Protein AF-A0A1G1HBM0-F1 (afdb_monomer_lite)

Radius of gyration: 20.3 Å; chains: 1; bounding box: 56×39×65 Å

Structure (mmCIF, N/CA/C/O backbone):
data_AF-A0A1G1HBM0-F1
#
_entry.id   AF-A0A1G1HBM0-F1
#
loop_
_atom_site.group_PDB
_atom_site.id
_atom_site.type_symbol
_atom_site.label_atom_id
_atom_site.label_alt_id
_atom_site.label_comp_id
_atom_site.label_asym_id
_atom_site.label_entity_id
_atom_site.label_seq_id
_atom_site.pdbx_PDB_ins_code
_atom_site.Cartn_x
_atom_site.Cartn_y
_atom_site.Cartn_z
_atom_site.occupancy
_atom_site.B_iso_or_equiv
_atom_site.auth_seq_id
_atom_site.auth_comp_id
_atom_site.auth_asym_id
_atom_site.auth_atom_id
_atom_site.pdbx_PDB_model_num
ATOM 1 N N . MET A 1 1 ? -10.884 -6.328 -32.262 1.00 69.81 1 MET A N 1
ATOM 2 C CA . MET A 1 1 ? -9.677 -6.069 -33.072 1.00 69.81 1 MET A CA 1
ATOM 3 C C . MET A 1 1 ? -9.036 -4.737 -32.692 1.00 69.81 1 MET A C 1
ATOM 5 O O . MET A 1 1 ? -8.038 -4.791 -32.001 1.00 69.81 1 MET A O 1
ATOM 9 N N . VAL A 1 2 ? -9.630 -3.563 -32.960 1.00 85.44 2 VAL A N 1
ATOM 10 C CA . VAL A 1 2 ? -8.986 -2.256 -32.641 1.00 85.44 2 VAL A CA 1
ATOM 11 C C . VAL A 1 2 ? -8.607 -2.073 -31.156 1.00 85.44 2 VAL A C 1
ATOM 13 O O . VAL A 1 2 ? -7.522 -1.593 -30.848 1.00 85.44 2 VAL A O 1
ATOM 16 N N . PHE A 1 3 ? -9.466 -2.490 -30.220 1.00 87.81 3 PHE A N 1
ATOM 17 C CA . PHE A 1 3 ? -9.171 -2.387 -28.780 1.00 87.81 3 PHE A CA 1
ATOM 18 C C . PHE A 1 3 ? -8.060 -3.327 -28.306 1.00 87.81 3 PHE A C 1
ATOM 20 O O . PHE A 1 3 ? -7.309 -2.981 -27.403 1.00 87.81 3 PHE A O 1
ATOM 27 N N . GLU A 1 4 ? -7.958 -4.508 -28.903 1.00 91.44 4 GLU A N 1
ATOM 28 C CA . GLU A 1 4 ? -6.949 -5.503 -28.539 1.00 91.44 4 GLU A CA 1
ATOM 29 C C . GLU A 1 4 ? -5.557 -5.033 -28.959 1.00 91.44 4 GLU A C 1
ATOM 31 O O . GLU A 1 4 ? -4.608 -5.132 -28.192 1.00 91.44 4 GLU A O 1
ATOM 36 N N . GLU A 1 5 ? -5.463 -4.414 -30.133 1.00 92.81 5 GLU A N 1
ATOM 37 C CA . GLU A 1 5 ? -4.224 -3.836 -30.644 1.00 92.81 5 GLU A CA 1
ATOM 38 C C . GLU A 1 5 ? -3.773 -2.621 -29.823 1.00 92.81 5 GLU A C 1
ATOM 40 O O . GLU A 1 5 ? -2.600 -2.507 -29.472 1.00 92.81 5 GLU A O 1
ATOM 45 N N . ALA A 1 6 ? -4.714 -1.770 -29.400 1.00 89.81 6 ALA A N 1
ATOM 46 C CA . ALA A 1 6 ? -4.425 -0.670 -28.482 1.00 89.81 6 ALA A CA 1
ATOM 47 C C . ALA A 1 6 ? -3.933 -1.161 -27.106 1.00 89.81 6 ALA A C 1
ATOM 49 O O . ALA A 1 6 ? -2.986 -0.603 -26.551 1.00 89.81 6 ALA A O 1
ATOM 50 N N . ILE A 1 7 ? -4.549 -2.212 -26.554 1.00 88.31 7 ILE A N 1
ATOM 51 C CA . ILE A 1 7 ? -4.121 -2.804 -25.279 1.00 88.31 7 ILE A CA 1
ATOM 52 C C . ILE A 1 7 ? -2.733 -3.430 -25.424 1.00 88.31 7 ILE A C 1
ATOM 54 O O . ILE A 1 7 ? -1.880 -3.193 -24.572 1.00 88.31 7 ILE A O 1
ATOM 58 N N . SER A 1 8 ? -2.482 -4.171 -26.503 1.00 90.12 8 SER A N 1
ATOM 59 C CA . SER A 1 8 ? -1.174 -4.773 -26.773 1.00 90.12 8 SER A CA 1
ATOM 60 C C . SER A 1 8 ? -0.078 -3.714 -26.878 1.00 90.12 8 SER A C 1
ATOM 62 O O . SER A 1 8 ? 0.938 -3.838 -26.199 1.00 90.12 8 SER A O 1
ATOM 64 N N . ALA A 1 9 ? -0.321 -2.611 -27.593 1.00 92.06 9 ALA A N 1
ATOM 65 C CA . ALA A 1 9 ? 0.620 -1.493 -27.658 1.00 92.06 9 ALA A CA 1
ATOM 66 C C . ALA A 1 9 ? 0.908 -0.884 -26.270 1.00 92.06 9 ALA A C 1
ATOM 68 O O . ALA A 1 9 ? 2.055 -0.588 -25.938 1.00 92.06 9 ALA A O 1
ATOM 69 N N . LEU A 1 10 ? -0.108 -0.733 -25.411 1.00 89.06 10 LEU A N 1
ATOM 70 C CA . LEU A 1 10 ? 0.076 -0.245 -24.036 1.00 89.06 10 LEU A CA 1
ATOM 71 C C . LEU A 1 10 ? 0.849 -1.236 -23.153 1.00 89.06 10 LEU A C 1
ATOM 73 O O . LEU A 1 10 ? 1.639 -0.823 -22.299 1.00 89.06 10 LEU A O 1
ATOM 77 N N . VAL A 1 11 ? 0.633 -2.539 -23.338 1.00 87.44 11 VAL A N 1
ATOM 78 C CA . VAL A 1 11 ? 1.385 -3.594 -22.645 1.00 87.44 11 VAL A CA 1
ATOM 79 C C . VAL A 1 11 ? 2.853 -3.573 -23.069 1.00 87.44 11 VAL A C 1
ATOM 81 O O . VAL A 1 11 ? 3.722 -3.601 -22.196 1.00 87.44 11 VAL A O 1
ATOM 84 N N . GLU A 1 12 ? 3.131 -3.462 -24.369 1.00 87.31 12 GLU A N 1
ATOM 85 C CA . GLU A 1 12 ? 4.487 -3.380 -24.928 1.00 87.31 12 GLU A CA 1
ATOM 86 C C . GLU A 1 12 ? 5.238 -2.130 -24.460 1.00 87.31 12 GLU A C 1
ATOM 88 O O . GLU A 1 12 ? 6.408 -2.211 -24.093 1.00 87.31 12 GLU A O 1
ATOM 93 N N . LEU A 1 13 ? 4.548 -0.990 -24.363 1.00 88.56 13 LEU A N 1
ATOM 94 C CA . LEU A 1 13 ? 5.098 0.248 -23.801 1.00 88.56 13 LEU A CA 1
ATOM 95 C C . LEU A 1 13 ? 5.317 0.188 -22.278 1.00 88.56 13 LEU A C 1
ATOM 97 O O . LEU A 1 13 ? 5.798 1.150 -21.681 1.00 88.56 13 LEU A O 1
ATOM 101 N N . GLY A 1 14 ? 4.950 -0.915 -21.618 1.00 83.25 14 GLY A N 1
ATOM 102 C CA . GLY A 1 14 ? 5.117 -1.081 -20.178 1.00 83.25 14 GLY A CA 1
ATOM 103 C C . GLY A 1 14 ? 4.146 -0.241 -19.345 1.00 83.25 14 GLY A C 1
ATOM 104 O O . GLY A 1 14 ? 4.385 -0.039 -18.154 1.00 83.25 14 GLY A O 1
ATOM 105 N N . PHE A 1 15 ? 3.028 0.219 -19.917 1.00 86.94 15 PHE A N 1
ATOM 106 C CA . PHE A 1 15 ? 2.041 1.057 -19.225 1.00 86.94 15 PHE A CA 1
ATOM 107 C C . PHE A 1 15 ? 1.504 0.380 -17.953 1.00 86.94 15 PHE A C 1
ATOM 109 O O . PHE A 1 15 ? 1.469 0.972 -16.874 1.00 86.94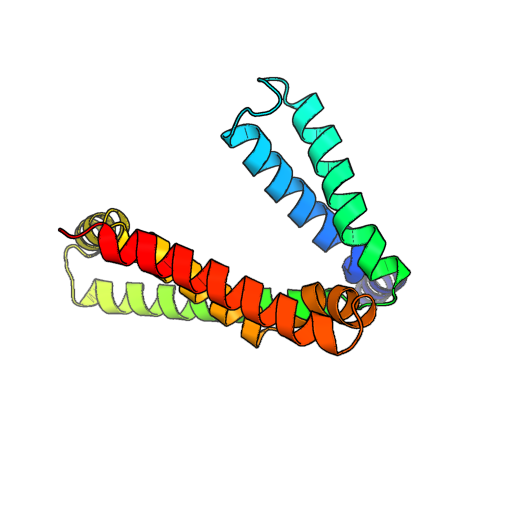 15 PHE A O 1
ATOM 116 N N . TYR A 1 16 ? 1.157 -0.904 -18.054 1.00 83.12 16 TYR A N 1
ATOM 117 C CA . TYR A 1 16 ? 0.686 -1.701 -16.917 1.00 83.12 16 TYR A CA 1
ATOM 118 C C . TYR A 1 16 ? 1.820 -2.148 -15.987 1.00 83.12 16 TYR A C 1
ATOM 120 O O . TYR A 1 16 ? 1.580 -2.385 -14.805 1.00 83.12 16 TYR A O 1
ATOM 128 N N . LYS A 1 17 ? 3.052 -2.246 -16.510 1.00 80.62 17 LYS A N 1
ATOM 129 C CA . LYS A 1 17 ? 4.227 -2.700 -15.751 1.00 80.62 17 LYS A CA 1
ATOM 130 C C . LYS A 1 17 ? 4.848 -1.622 -14.883 1.00 80.62 17 LYS A C 1
ATOM 132 O O . LYS A 1 17 ? 5.294 -1.906 -13.776 1.00 80.62 17 LYS A O 1
ATOM 137 N N . PHE A 1 18 ? 4.869 -0.398 -15.388 1.00 83.50 18 PHE A N 1
ATOM 138 C CA . PHE A 1 18 ? 5.591 0.709 -14.788 1.00 83.50 18 PHE A CA 1
ATOM 139 C C . PHE A 1 18 ? 4.662 1.874 -14.472 1.00 83.50 18 PHE A C 1
ATOM 141 O O . PHE A 1 18 ? 4.545 2.263 -13.316 1.00 83.50 18 PHE A O 1
ATOM 148 N N . PHE A 1 19 ? 3.959 2.398 -15.478 1.00 86.81 19 PHE A N 1
ATOM 149 C CA . PHE A 1 19 ? 3.255 3.676 -15.366 1.00 86.81 19 PHE A CA 1
ATOM 150 C C . PHE A 1 19 ? 2.093 3.650 -14.365 1.00 86.81 19 PHE A C 1
ATOM 152 O O . PHE A 1 19 ? 1.998 4.530 -13.509 1.00 86.81 19 PHE A O 1
ATOM 159 N N . LEU A 1 20 ? 1.231 2.630 -14.424 1.00 87.81 20 LEU A N 1
ATOM 160 C CA . LEU A 1 20 ? 0.109 2.505 -13.488 1.00 87.81 20 LEU A CA 1
ATOM 161 C C . LEU A 1 20 ? 0.570 2.318 -12.032 1.00 87.81 20 LEU A C 1
ATOM 163 O O . LEU A 1 20 ? 0.151 3.109 -11.181 1.00 87.81 20 LEU A O 1
ATOM 167 N N . PRO A 1 21 ? 1.444 1.341 -11.717 1.00 81.81 21 PRO A N 1
ATOM 168 C CA . PRO A 1 21 ? 2.000 1.212 -10.373 1.00 81.81 21 PRO A CA 1
ATOM 169 C C . PRO A 1 21 ? 2.687 2.497 -9.884 1.00 81.81 21 PRO A C 1
ATOM 171 O O . PRO A 1 21 ? 2.478 2.914 -8.745 1.00 81.81 21 PRO A O 1
ATOM 174 N N . PHE A 1 22 ? 3.449 3.159 -10.757 1.00 89.31 22 PHE A N 1
ATOM 175 C CA . PHE A 1 22 ? 4.141 4.410 -10.460 1.00 89.31 22 PHE A CA 1
ATOM 176 C C . PHE A 1 22 ? 3.182 5.528 -10.033 1.00 89.31 22 PHE A C 1
ATOM 178 O O . PHE A 1 22 ? 3.398 6.150 -8.991 1.00 89.31 22 PHE A O 1
ATOM 185 N N . ILE A 1 23 ? 2.096 5.749 -10.783 1.00 91.50 23 ILE A N 1
ATOM 186 C CA . ILE A 1 23 ? 1.094 6.771 -10.446 1.00 91.50 23 ILE A CA 1
ATOM 187 C C . ILE A 1 23 ? 0.438 6.472 -9.101 1.00 91.50 23 ILE A C 1
ATOM 189 O O . ILE A 1 23 ? 0.272 7.380 -8.287 1.00 91.50 23 ILE A O 1
ATOM 193 N N . ILE A 1 24 ? 0.083 5.210 -8.846 1.00 88.81 24 ILE A N 1
ATOM 194 C CA . ILE A 1 24 ? -0.569 4.812 -7.593 1.00 88.81 24 ILE A CA 1
ATOM 195 C C . ILE A 1 24 ? 0.353 5.092 -6.402 1.00 88.81 24 ILE A C 1
ATOM 197 O O . ILE A 1 24 ? -0.072 5.719 -5.433 1.00 88.81 24 ILE A O 1
ATOM 201 N N . ILE A 1 25 ? 1.622 4.682 -6.474 1.00 88.12 25 ILE A N 1
ATOM 202 C CA . ILE A 1 25 ? 2.580 4.927 -5.389 1.00 88.12 25 ILE A CA 1
ATOM 203 C C . ILE A 1 25 ? 2.844 6.424 -5.216 1.00 88.12 25 ILE A C 1
ATOM 205 O O . ILE A 1 25 ? 2.831 6.907 -4.086 1.00 88.12 25 ILE A O 1
ATOM 209 N N . SER A 1 26 ? 3.025 7.174 -6.307 1.00 93.06 26 SER A N 1
ATOM 210 C CA . SER A 1 26 ? 3.189 8.629 -6.240 1.00 93.06 26 SER A CA 1
ATOM 211 C C . SER A 1 26 ? 1.993 9.292 -5.552 1.00 93.06 26 SER A C 1
ATOM 213 O O . SER A 1 26 ? 2.191 10.103 -4.649 1.00 93.06 26 SER A O 1
ATOM 215 N N . ALA A 1 27 ? 0.763 8.895 -5.886 1.00 93.38 27 ALA A N 1
ATOM 216 C CA . ALA A 1 27 ? -0.449 9.421 -5.264 1.00 93.38 27 ALA A CA 1
ATOM 217 C C . ALA A 1 27 ? -0.548 9.073 -3.768 1.00 93.38 27 ALA A C 1
ATOM 219 O O . ALA A 1 27 ? -0.908 9.932 -2.961 1.00 93.38 27 ALA A O 1
ATOM 220 N N . ILE A 1 28 ? -0.194 7.842 -3.380 1.00 89.94 28 ILE A N 1
ATOM 221 C CA . ILE A 1 28 ? -0.166 7.424 -1.970 1.00 89.94 28 ILE A CA 1
ATOM 222 C C . ILE A 1 28 ? 0.863 8.249 -1.194 1.00 89.94 28 ILE A C 1
ATOM 224 O O . ILE A 1 28 ? 0.536 8.808 -0.149 1.00 89.94 28 ILE A O 1
ATOM 228 N N . ILE A 1 29 ? 2.088 8.375 -1.708 1.00 91.00 29 ILE A N 1
ATOM 229 C CA . ILE A 1 29 ? 3.151 9.157 -1.064 1.00 91.00 29 ILE A CA 1
ATOM 230 C C . ILE A 1 29 ? 2.744 10.627 -0.967 1.00 91.00 29 ILE A C 1
ATOM 232 O O . ILE A 1 29 ? 2.911 11.237 0.085 1.00 91.00 29 ILE A O 1
ATOM 236 N N . PHE A 1 30 ? 2.162 11.190 -2.026 1.00 92.94 30 PHE A N 1
ATOM 237 C CA . PHE A 1 30 ? 1.640 12.552 -2.021 1.00 92.94 30 PHE A CA 1
ATOM 238 C C . PHE A 1 30 ? 0.594 12.755 -0.920 1.00 92.94 30 PHE A C 1
ATOM 240 O O . PHE A 1 30 ? 0.683 13.708 -0.144 1.00 92.94 30 PHE A O 1
ATOM 247 N N . ALA A 1 31 ? -0.376 11.843 -0.818 1.00 91.44 31 ALA A N 1
ATOM 248 C CA . ALA A 1 31 ? -1.418 11.895 0.200 1.00 91.44 31 ALA A CA 1
ATOM 249 C C . ALA A 1 31 ? -0.838 11.786 1.619 1.00 91.44 31 ALA A C 1
ATOM 251 O O . ALA A 1 31 ? -1.257 12.526 2.512 1.00 91.44 31 ALA A O 1
ATOM 252 N N . LEU A 1 32 ? 0.151 10.909 1.819 1.00 89.75 32 LEU A N 1
ATOM 253 C CA . LEU A 1 32 ? 0.855 10.764 3.092 1.00 89.75 32 LEU A CA 1
ATOM 254 C C . LEU A 1 32 ? 1.611 12.042 3.460 1.00 89.75 32 LEU A C 1
ATOM 256 O O . LEU A 1 32 ? 1.380 12.583 4.540 1.00 89.75 32 LEU A O 1
ATOM 260 N N . LEU A 1 33 ? 2.437 12.573 2.552 1.00 90.88 33 LEU A N 1
ATOM 261 C CA . LEU A 1 33 ? 3.194 13.806 2.775 1.00 90.88 33 LEU A CA 1
ATOM 262 C C . LEU A 1 33 ? 2.268 14.972 3.125 1.00 90.88 33 LEU A C 1
ATOM 264 O O . LEU A 1 33 ? 2.517 15.673 4.106 1.00 90.88 33 LEU A O 1
ATOM 268 N N . ARG A 1 34 ? 1.156 15.117 2.395 1.00 91.06 34 ARG A N 1
ATOM 269 C CA . ARG A 1 34 ? 0.156 16.161 2.643 1.00 91.06 34 ARG A CA 1
ATOM 270 C C . ARG A 1 34 ? -0.510 16.017 4.009 1.00 91.06 34 ARG A C 1
ATOM 272 O O . ARG A 1 34 ? -0.734 17.020 4.677 1.00 91.06 34 ARG A O 1
ATOM 279 N N . ARG A 1 35 ? -0.816 14.788 4.435 1.00 88.88 35 ARG A N 1
ATOM 280 C CA . ARG A 1 35 ? -1.416 14.520 5.750 1.00 88.88 35 ARG A CA 1
ATOM 281 C C . ARG A 1 35 ? -0.446 14.812 6.892 1.00 88.88 35 ARG A C 1
ATOM 283 O O . ARG A 1 35 ? -0.868 15.304 7.929 1.00 88.88 35 ARG A O 1
ATOM 290 N N . THR A 1 36 ? 0.831 14.488 6.710 1.00 90.94 36 THR A N 1
ATOM 291 C CA . THR A 1 36 ? 1.857 14.661 7.749 1.00 90.94 36 THR A CA 1
ATOM 292 C C . THR A 1 36 ? 2.469 16.060 7.790 1.00 90.94 36 THR A C 1
ATOM 294 O O . THR A 1 36 ? 3.152 16.380 8.754 1.00 90.94 36 THR A O 1
ATOM 297 N N . GLN A 1 37 ? 2.261 16.875 6.748 1.00 89.31 37 GLN A N 1
ATOM 298 C CA . GLN A 1 37 ? 2.798 18.237 6.607 1.00 89.31 37 GLN A CA 1
ATOM 299 C C . GLN A 1 37 ? 4.323 18.356 6.829 1.00 89.31 37 GLN A C 1
ATOM 301 O O . GLN A 1 37 ? 4.829 19.435 7.121 1.00 89.31 37 GLN A O 1
ATOM 306 N N . ILE A 1 38 ? 5.081 17.266 6.635 1.00 88.56 38 ILE A N 1
ATOM 307 C CA . ILE A 1 38 ? 6.534 17.202 6.906 1.00 88.56 38 ILE A CA 1
ATOM 308 C C . ILE A 1 38 ? 7.320 18.209 6.051 1.00 88.56 38 ILE A C 1
ATOM 310 O O . ILE A 1 38 ? 8.366 18.698 6.461 1.00 88.56 38 ILE A O 1
ATOM 314 N N . LEU A 1 39 ? 6.811 18.526 4.859 1.00 87.50 39 LEU A N 1
ATOM 315 C CA . LEU A 1 39 ? 7.447 19.418 3.884 1.00 87.50 39 LEU A CA 1
ATOM 316 C C . LEU A 1 39 ? 6.801 20.816 3.848 1.00 87.50 39 LEU A C 1
ATOM 318 O O . LEU A 1 39 ? 7.025 21.578 2.907 1.00 87.50 39 LEU A O 1
ATOM 322 N N . GLY A 1 40 ? 5.983 21.144 4.852 1.00 87.50 40 GLY A N 1
ATOM 323 C CA . GLY A 1 40 ? 5.178 22.363 4.900 1.00 87.50 40 GLY A CA 1
ATOM 324 C C . GLY A 1 40 ? 3.853 22.252 4.138 1.00 87.50 40 GLY A C 1
ATOM 325 O O . GLY A 1 40 ? 3.421 21.172 3.736 1.00 87.50 40 GLY A O 1
ATOM 326 N N . GLU A 1 41 ? 3.186 23.392 3.947 1.00 87.56 41 GLU A N 1
ATOM 327 C CA . GLU A 1 41 ? 1.818 23.448 3.403 1.00 87.56 41 GLU A CA 1
ATOM 328 C C . GLU A 1 41 ? 1.749 23.453 1.869 1.00 87.56 41 GLU A C 1
ATOM 330 O O . GLU A 1 41 ? 0.671 23.278 1.302 1.00 87.56 41 GLU A O 1
ATOM 335 N N . SER A 1 42 ? 2.880 23.639 1.177 1.00 91.38 42 SER A N 1
ATOM 336 C CA . SER A 1 42 ? 2.901 23.773 -0.283 1.00 91.38 42 SER A CA 1
ATOM 337 C C . SER A 1 42 ? 2.557 22.449 -0.985 1.00 91.38 42 SER A C 1
ATOM 339 O O . SER A 1 42 ? 3.343 21.491 -0.926 1.00 91.38 42 SER A O 1
ATOM 341 N N . PRO A 1 43 ? 1.434 22.379 -1.733 1.00 90.50 43 PRO A N 1
ATOM 342 C CA . PRO A 1 43 ? 1.059 21.169 -2.461 1.00 90.50 43 PRO A CA 1
ATOM 343 C C . PRO A 1 43 ? 2.046 20.835 -3.586 1.00 90.50 43 PRO A C 1
ATOM 345 O O . PRO A 1 43 ? 2.276 19.666 -3.879 1.00 90.50 43 PRO A O 1
ATOM 348 N N . LEU A 1 44 ? 2.665 21.853 -4.192 1.00 93.62 44 LEU A N 1
ATOM 349 C CA . LEU A 1 44 ? 3.629 21.681 -5.282 1.00 93.62 44 LEU A CA 1
ATOM 350 C C . LEU A 1 44 ? 4.876 20.916 -4.826 1.00 93.62 44 LEU A C 1
ATOM 352 O O . LEU A 1 44 ? 5.308 19.989 -5.508 1.00 93.62 44 LEU A O 1
ATOM 356 N N . ILE A 1 45 ? 5.417 21.259 -3.653 1.00 91.62 45 ILE A N 1
ATOM 357 C CA . ILE A 1 45 ? 6.614 20.606 -3.103 1.00 91.62 45 ILE A CA 1
ATOM 358 C C . ILE A 1 45 ? 6.313 19.136 -2.804 1.00 91.62 45 ILE A C 1
ATOM 360 O O . ILE A 1 45 ? 7.053 18.253 -3.234 1.00 91.62 45 ILE A O 1
ATOM 364 N N . SER A 1 46 ? 5.183 18.859 -2.146 1.00 93.12 46 SER A N 1
ATOM 365 C CA . SER A 1 46 ? 4.757 17.483 -1.858 1.00 93.12 46 SER A CA 1
ATOM 366 C C . SER A 1 46 ? 4.560 16.664 -3.137 1.00 93.12 46 SER A C 1
ATOM 368 O O . SER A 1 46 ? 4.930 15.492 -3.180 1.00 93.12 46 SER A O 1
ATOM 370 N N . GLY A 1 47 ?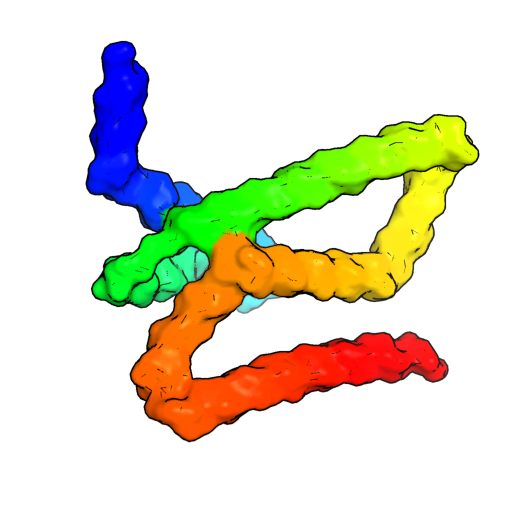 4.024 17.279 -4.198 1.00 92.81 47 GLY A N 1
ATOM 371 C CA . GLY A 1 47 ? 3.851 16.648 -5.507 1.00 92.81 47 GLY A CA 1
ATOM 372 C C . GLY A 1 47 ? 5.182 16.237 -6.131 1.00 92.81 47 GLY A C 1
ATOM 373 O O . GLY A 1 47 ? 5.396 15.056 -6.399 1.00 92.81 47 GLY A O 1
ATOM 374 N N . ILE A 1 48 ? 6.109 17.186 -6.285 1.00 94.69 48 ILE A N 1
ATOM 375 C CA . ILE A 1 48 ? 7.427 16.941 -6.894 1.00 94.69 48 ILE A CA 1
ATOM 376 C C . ILE A 1 48 ? 8.216 15.888 -6.104 1.00 94.69 48 ILE A C 1
ATOM 378 O O . ILE A 1 48 ? 8.816 14.983 -6.693 1.00 94.69 48 ILE A O 1
ATOM 382 N N . VAL A 1 49 ? 8.182 15.963 -4.770 1.00 92.44 49 VAL A N 1
ATOM 383 C CA . VAL A 1 49 ? 8.880 15.002 -3.909 1.00 92.44 49 VAL A CA 1
ATOM 384 C C . VAL A 1 49 ? 8.247 13.615 -4.015 1.00 92.44 49 VAL A C 1
ATOM 386 O O . VAL A 1 49 ? 8.969 12.636 -4.175 1.00 92.44 49 VAL A O 1
ATOM 389 N N . SER A 1 50 ? 6.915 13.509 -4.013 1.00 93.94 50 SER A N 1
ATOM 390 C CA . SER A 1 50 ? 6.234 12.215 -4.154 1.00 93.94 50 SER A CA 1
ATOM 391 C C . SER A 1 50 ? 6.543 11.512 -5.479 1.00 93.94 50 SER A C 1
ATOM 393 O O . SER A 1 50 ? 6.775 10.304 -5.492 1.00 93.94 50 SER A O 1
ATOM 395 N N . ILE A 1 51 ? 6.604 12.273 -6.576 1.00 93.62 51 ILE A N 1
ATOM 396 C CA . ILE A 1 51 ? 6.971 11.788 -7.909 1.00 93.62 51 ILE A CA 1
ATOM 397 C C . ILE A 1 51 ? 8.417 11.294 -7.896 1.00 93.62 51 ILE A C 1
ATOM 399 O O . ILE A 1 51 ? 8.690 10.183 -8.345 1.00 93.62 51 ILE A O 1
ATOM 403 N N . SER A 1 52 ? 9.333 12.083 -7.329 1.00 93.25 52 SER A N 1
ATOM 404 C CA . SER A 1 52 ? 10.749 11.716 -7.212 1.00 93.25 52 SER A CA 1
ATOM 405 C C . SER A 1 52 ? 10.935 10.419 -6.419 1.00 93.25 52 SER A C 1
ATOM 407 O O . SER A 1 52 ? 11.631 9.514 -6.873 1.00 93.25 52 SER A O 1
ATOM 409 N N . ILE A 1 53 ? 10.270 10.286 -5.266 1.00 89.56 53 ILE A N 1
ATOM 410 C CA . ILE A 1 53 ? 10.347 9.074 -4.438 1.00 89.56 53 ILE A CA 1
ATOM 411 C C . ILE A 1 53 ? 9.770 7.870 -5.190 1.00 89.56 53 ILE A C 1
ATOM 413 O O . ILE A 1 53 ? 10.395 6.811 -5.209 1.00 89.56 53 ILE A O 1
ATOM 417 N N . ALA A 1 54 ? 8.613 8.021 -5.841 1.00 89.31 54 ALA A N 1
ATOM 418 C CA . ALA A 1 54 ? 8.029 6.947 -6.639 1.00 89.31 54 ALA A CA 1
ATOM 419 C C . ALA A 1 54 ? 8.976 6.505 -7.768 1.00 89.31 54 ALA A C 1
ATOM 421 O O . ALA A 1 54 ? 9.152 5.307 -7.980 1.00 89.31 54 ALA A O 1
ATOM 422 N N . PHE A 1 55 ? 9.655 7.446 -8.433 1.00 88.75 55 PHE A N 1
ATOM 423 C CA . PHE A 1 55 ? 10.670 7.126 -9.437 1.00 88.75 55 PHE A CA 1
ATOM 424 C C . PHE A 1 55 ? 11.812 6.300 -8.846 1.00 88.75 55 PHE A C 1
ATOM 426 O O . PHE A 1 55 ? 12.175 5.289 -9.436 1.00 88.75 55 PHE A O 1
ATOM 433 N N . PHE A 1 56 ? 12.341 6.662 -7.675 1.00 85.19 56 PHE A N 1
ATOM 434 C CA . PHE A 1 56 ? 13.394 5.878 -7.019 1.00 85.19 56 PHE A CA 1
ATOM 435 C C . PHE A 1 56 ? 12.937 4.468 -6.632 1.00 85.19 56 PHE A C 1
ATOM 437 O O . PHE A 1 56 ? 13.682 3.509 -6.831 1.00 85.19 56 PHE A O 1
ATOM 444 N N . ILE A 1 57 ? 11.709 4.329 -6.126 1.00 83.12 57 ILE A N 1
ATOM 445 C CA . ILE A 1 57 ? 11.145 3.031 -5.735 1.00 83.12 57 ILE A CA 1
ATOM 446 C C . ILE A 1 57 ? 11.016 2.101 -6.948 1.00 83.12 57 ILE A C 1
ATOM 448 O O . ILE A 1 57 ? 11.333 0.919 -6.840 1.00 83.12 57 ILE A O 1
ATOM 452 N N . PHE A 1 58 ? 10.579 2.618 -8.100 1.00 80.56 58 PHE A N 1
ATOM 453 C CA . PHE A 1 58 ? 10.379 1.804 -9.304 1.00 80.56 58 PHE A CA 1
ATOM 454 C C . PHE A 1 58 ? 11.617 1.663 -10.187 1.00 80.56 58 PHE A C 1
ATOM 456 O O . PHE A 1 58 ? 11.737 0.658 -10.885 1.00 80.56 58 PHE A O 1
ATOM 463 N N . ALA A 1 59 ? 12.549 2.616 -10.163 1.00 78.38 59 ALA A N 1
ATOM 464 C CA . ALA A 1 59 ? 13.759 2.547 -10.977 1.00 78.38 59 ALA A CA 1
ATOM 465 C C . ALA A 1 59 ? 14.574 1.286 -10.661 1.00 78.38 59 ALA A C 1
ATOM 467 O O . ALA A 1 59 ? 15.043 0.617 -11.576 1.00 78.38 59 ALA A O 1
ATOM 468 N N . LEU A 1 60 ? 14.695 0.921 -9.380 1.00 71.56 60 LEU A N 1
ATOM 469 C CA . LEU A 1 60 ? 15.505 -0.225 -8.962 1.00 71.56 60 LEU A CA 1
ATOM 470 C C . LEU A 1 60 ? 14.955 -1.577 -9.466 1.00 71.56 60 LEU A C 1
ATOM 472 O O . LEU A 1 60 ? 15.709 -2.295 -10.123 1.00 71.56 60 LEU A O 1
ATOM 476 N N . PRO A 1 61 ? 13.674 -1.945 -9.250 1.00 71.12 61 PRO A N 1
ATOM 477 C CA . PRO A 1 61 ? 13.141 -3.201 -9.778 1.00 71.12 61 PRO A CA 1
ATOM 478 C C . PRO A 1 61 ? 13.114 -3.256 -11.307 1.00 71.12 61 PRO A C 1
ATOM 480 O O . PRO A 1 61 ? 13.394 -4.307 -11.875 1.00 71.12 61 PRO A O 1
ATOM 483 N N . VAL A 1 62 ? 12.814 -2.134 -11.974 1.00 74.88 62 VAL A N 1
ATOM 484 C CA . VAL A 1 62 ? 12.748 -2.078 -13.443 1.00 74.88 62 VAL A CA 1
ATOM 485 C C . VAL A 1 62 ? 14.125 -2.308 -14.060 1.00 74.88 62 VAL A C 1
ATOM 487 O O . VAL A 1 62 ? 14.251 -3.123 -14.971 1.00 74.88 62 VAL A O 1
ATOM 490 N N . LEU A 1 63 ? 15.166 -1.653 -13.536 1.00 75.31 63 LEU A N 1
ATOM 491 C CA . LEU A 1 63 ? 16.546 -1.874 -13.982 1.00 75.31 63 LEU A CA 1
ATOM 492 C C . LEU A 1 63 ? 17.047 -3.284 -13.637 1.00 75.31 63 LEU A C 1
ATOM 494 O O . LEU A 1 63 ? 17.842 -3.849 -14.382 1.00 75.31 63 LEU A O 1
ATOM 498 N N . GLY A 1 64 ? 16.558 -3.866 -12.539 1.00 73.31 64 GLY A N 1
ATOM 499 C CA . GLY A 1 64 ? 16.849 -5.242 -12.131 1.00 73.31 64 GLY A CA 1
ATOM 500 C C . GLY A 1 64 ? 16.068 -6.324 -12.888 1.00 73.31 64 GLY A C 1
ATOM 501 O O . GLY A 1 64 ? 16.229 -7.500 -12.575 1.00 73.31 64 GLY A O 1
ATOM 502 N N . GLY A 1 65 ? 15.207 -5.962 -13.848 1.00 73.19 65 GLY A N 1
ATOM 503 C CA . GLY A 1 65 ? 14.394 -6.917 -14.612 1.00 73.19 65 GLY A CA 1
ATOM 504 C C . GLY A 1 65 ? 13.296 -7.614 -13.797 1.00 73.19 65 GLY A C 1
ATOM 505 O O . GLY A 1 65 ? 12.768 -8.641 -14.221 1.00 73.19 65 GLY A O 1
ATOM 506 N N . LEU A 1 66 ? 12.946 -7.079 -12.626 1.00 76.06 66 LEU A N 1
ATOM 507 C CA . LEU A 1 66 ? 11.927 -7.647 -11.751 1.00 76.06 66 LEU A CA 1
ATOM 508 C C . LEU A 1 66 ? 10.521 -7.228 -12.211 1.00 76.06 66 LEU A C 1
ATOM 510 O O . LEU A 1 66 ? 10.218 -6.042 -12.345 1.00 76.06 66 LEU A O 1
ATOM 514 N N . ASP A 1 67 ? 9.630 -8.204 -12.410 1.00 76.00 67 ASP A N 1
ATOM 515 C CA . ASP A 1 67 ? 8.254 -7.941 -12.846 1.00 76.00 67 ASP A CA 1
ATOM 516 C C . ASP A 1 67 ? 7.336 -7.616 -11.654 1.00 76.00 67 ASP A C 1
ATOM 518 O O . ASP A 1 67 ? 6.892 -8.507 -10.925 1.00 76.00 67 ASP A O 1
ATOM 522 N N . LEU A 1 68 ? 7.057 -6.321 -11.451 1.00 73.62 68 LEU A N 1
ATOM 523 C CA . LEU A 1 68 ? 6.203 -5.820 -10.362 1.00 73.62 68 LEU A CA 1
ATOM 524 C C . LEU A 1 68 ? 4.721 -6.092 -10.608 1.00 73.62 68 LEU A C 1
ATOM 526 O O . LEU A 1 68 ? 3.936 -6.066 -9.660 1.00 73.62 68 LEU A O 1
ATOM 530 N N . VAL A 1 69 ? 4.327 -6.388 -11.850 1.00 76.75 69 VAL A N 1
ATOM 531 C CA . VAL A 1 69 ? 2.919 -6.603 -12.192 1.00 76.75 69 VAL A CA 1
ATOM 532 C C . VAL A 1 69 ? 2.387 -7.806 -11.463 1.00 76.75 69 VAL A C 1
ATOM 534 O O . VAL A 1 69 ? 1.344 -7.728 -10.829 1.00 76.75 69 VAL A O 1
ATOM 537 N N . LYS A 1 70 ? 3.100 -8.929 -11.526 1.00 80.94 70 LYS A N 1
ATOM 538 C CA . LYS A 1 70 ? 2.563 -10.196 -11.039 1.00 80.94 70 LYS A CA 1
ATOM 539 C C . LYS A 1 70 ? 2.280 -10.165 -9.526 1.00 80.94 70 LYS A C 1
ATOM 541 O O . LYS A 1 70 ? 1.159 -10.517 -9.149 1.00 80.94 70 LYS A O 1
ATOM 546 N N . PRO A 1 71 ? 3.200 -9.704 -8.654 1.00 79.75 71 PRO A N 1
ATOM 547 C CA . PRO A 1 71 ? 2.917 -9.603 -7.222 1.00 79.75 71 PRO A CA 1
ATOM 548 C C . PRO A 1 71 ? 1.871 -8.534 -6.903 1.00 79.75 71 PRO A C 1
ATOM 550 O O . PRO A 1 71 ? 1.018 -8.7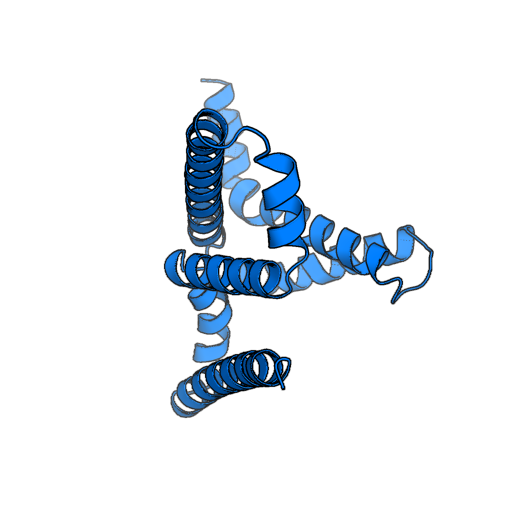56 -6.048 1.00 79.75 71 PRO A O 1
ATOM 553 N N . LEU A 1 72 ? 1.881 -7.404 -7.617 1.00 79.06 72 LEU A N 1
ATOM 554 C CA . LEU A 1 72 ? 0.929 -6.319 -7.391 1.00 79.06 72 LEU A CA 1
ATOM 555 C C . LEU A 1 72 ? -0.498 -6.706 -7.810 1.00 79.06 72 LEU A C 1
ATOM 557 O O . LEU A 1 72 ? -1.446 -6.468 -7.066 1.00 79.06 72 LEU A O 1
ATOM 561 N N . SER A 1 73 ? -0.661 -7.369 -8.956 1.00 79.69 73 SER A N 1
ATOM 562 C CA . SER A 1 73 ? -1.937 -7.935 -9.401 1.00 79.69 73 SER A CA 1
ATOM 563 C C . SER A 1 73 ? -2.445 -9.004 -8.437 1.00 79.69 73 SER A C 1
ATOM 565 O O . SER A 1 73 ? -3.634 -9.024 -8.134 1.00 79.69 73 SER A O 1
ATOM 567 N N . SER A 1 74 ? -1.558 -9.857 -7.912 1.00 81.81 74 SER A N 1
ATOM 568 C CA . SER A 1 74 ? -1.916 -10.843 -6.885 1.00 81.81 74 SER A CA 1
ATOM 569 C C . SER A 1 74 ? -2.386 -10.164 -5.595 1.00 81.81 74 SER A C 1
ATOM 571 O O . SER A 1 74 ? -3.441 -10.506 -5.068 1.00 81.81 74 SER A O 1
ATOM 573 N N . PHE A 1 75 ? -1.663 -9.142 -5.129 1.00 80.62 75 PHE A N 1
ATOM 574 C CA . PHE A 1 75 ? -2.007 -8.357 -3.943 1.00 80.62 75 PHE A CA 1
ATOM 575 C C . PHE A 1 75 ? -3.368 -7.666 -4.078 1.00 80.62 75 PHE A C 1
ATOM 577 O O . PHE A 1 75 ? -4.237 -7.845 -3.225 1.00 80.62 75 PHE A O 1
ATOM 584 N N . PHE A 1 76 ? -3.598 -6.929 -5.169 1.00 82.12 76 PHE A N 1
ATOM 585 C CA . PHE A 1 76 ? -4.890 -6.282 -5.410 1.00 82.12 76 PHE A CA 1
ATOM 586 C C . PHE A 1 76 ? -6.015 -7.296 -5.616 1.00 82.12 76 PHE A C 1
ATOM 588 O O . PHE A 1 76 ? -7.117 -7.086 -5.111 1.00 82.12 76 PHE A O 1
ATOM 595 N N . GLY A 1 77 ? -5.739 -8.415 -6.289 1.00 84.31 77 GLY A N 1
ATOM 596 C CA . GLY A 1 77 ? -6.674 -9.530 -6.414 1.00 84.31 77 GLY A CA 1
ATOM 597 C C . GLY A 1 77 ? -7.104 -10.059 -5.046 1.00 84.31 77 GLY A C 1
ATOM 598 O O . GLY A 1 77 ? -8.295 -10.098 -4.746 1.00 84.31 77 GLY A O 1
ATOM 599 N N . GLN A 1 78 ? -6.150 -10.373 -4.171 1.00 78.31 78 GLN A N 1
ATOM 600 C CA . GLN A 1 78 ? -6.417 -10.851 -2.813 1.00 78.31 78 GLN A CA 1
ATOM 601 C C . GLN A 1 78 ? -7.172 -9.816 -1.967 1.00 78.31 78 GLN A C 1
ATOM 603 O O . GLN A 1 78 ? -8.154 -10.171 -1.315 1.00 78.31 78 GLN A O 1
ATOM 608 N N . ILE A 1 79 ? -6.781 -8.536 -2.018 1.00 84.56 79 ILE A N 1
ATOM 609 C CA . ILE A 1 79 ? -7.507 -7.456 -1.333 1.00 84.56 79 ILE A CA 1
ATOM 610 C C . ILE A 1 79 ? -8.945 -7.366 -1.832 1.00 84.56 79 ILE A C 1
ATOM 612 O O . ILE A 1 79 ? -9.855 -7.275 -1.015 1.00 84.56 79 ILE A O 1
ATOM 616 N N . SER A 1 80 ? -9.171 -7.413 -3.147 1.00 85.19 80 SER A N 1
ATOM 617 C CA . SER A 1 80 ? -10.523 -7.322 -3.705 1.00 85.19 80 SER A CA 1
ATOM 618 C C . SER A 1 80 ? -11.419 -8.464 -3.223 1.00 85.19 80 SER A C 1
ATOM 620 O O . SER A 1 80 ? -12.557 -8.219 -2.827 1.00 85.19 80 SER A O 1
ATOM 622 N N . VAL A 1 81 ? -10.886 -9.689 -3.158 1.00 84.56 81 VAL A N 1
ATOM 623 C CA . VAL A 1 81 ? -11.604 -10.858 -2.638 1.00 84.56 81 VAL A CA 1
ATOM 624 C C . VAL A 1 81 ? -11.918 -10.683 -1.155 1.00 84.56 81 VAL A C 1
ATOM 626 O O . VAL A 1 81 ? -13.036 -10.957 -0.731 1.00 84.56 81 VAL A O 1
ATOM 629 N N . ILE A 1 82 ? -10.970 -10.186 -0.362 1.00 82.44 82 ILE A N 1
ATOM 630 C CA . ILE A 1 82 ? -11.175 -9.967 1.073 1.00 82.44 82 ILE A CA 1
ATOM 631 C C . ILE A 1 82 ? -12.198 -8.863 1.325 1.00 82.44 82 ILE A C 1
ATOM 633 O O . ILE A 1 82 ? -13.089 -9.053 2.147 1.00 82.44 82 ILE A O 1
ATOM 637 N N . ILE A 1 83 ? -12.116 -7.743 0.604 1.00 86.44 83 ILE A N 1
ATOM 638 C CA . ILE A 1 83 ? -13.123 -6.679 0.666 1.00 86.44 83 ILE A CA 1
ATOM 639 C C . ILE A 1 83 ? -14.491 -7.259 0.331 1.00 86.44 83 ILE A C 1
ATOM 641 O O . ILE A 1 83 ? -15.434 -7.020 1.071 1.00 86.44 83 ILE A O 1
ATOM 645 N N . LEU A 1 84 ? -14.594 -8.071 -0.722 1.00 90.44 84 LEU A N 1
ATOM 646 C CA . LEU A 1 84 ? -15.845 -8.709 -1.112 1.00 90.44 84 LEU A CA 1
ATOM 647 C C . LEU A 1 84 ? -16.382 -9.620 0.003 1.00 90.44 84 LEU A C 1
ATOM 649 O O . LEU A 1 84 ? -17.541 -9.485 0.384 1.00 90.44 84 LEU A O 1
ATOM 653 N N . ILE A 1 85 ? -15.542 -10.479 0.590 1.00 86.94 85 ILE A N 1
ATOM 654 C CA . ILE A 1 85 ? -15.918 -11.334 1.729 1.00 86.94 85 ILE A CA 1
ATOM 655 C C . ILE A 1 85 ? -16.391 -10.489 2.918 1.00 86.94 85 ILE A C 1
ATOM 657 O O . ILE A 1 85 ? -17.424 -10.801 3.507 1.00 86.94 85 ILE A O 1
ATOM 661 N N . ILE A 1 86 ? -15.679 -9.410 3.257 1.00 87.19 86 ILE A N 1
ATOM 662 C CA . ILE A 1 86 ? -16.059 -8.496 4.341 1.00 87.19 86 ILE A CA 1
ATOM 663 C C . ILE A 1 86 ? -17.393 -7.827 4.017 1.00 87.19 86 ILE A C 1
ATOM 665 O O . ILE A 1 86 ? -18.281 -7.824 4.858 1.00 87.19 86 ILE A O 1
ATOM 669 N N . THR A 1 87 ? -17.580 -7.306 2.804 1.00 91.19 87 THR A N 1
ATOM 670 C CA . THR A 1 87 ? -18.830 -6.669 2.378 1.00 91.19 87 THR A CA 1
ATOM 671 C C . THR A 1 87 ? -20.004 -7.638 2.483 1.00 91.19 87 THR A C 1
ATOM 673 O O . THR A 1 87 ? -21.018 -7.290 3.082 1.00 91.19 87 THR A O 1
ATOM 676 N N . PHE A 1 88 ? -19.871 -8.870 1.984 1.00 92.12 88 PHE A N 1
ATOM 677 C CA . PHE A 1 88 ? -20.917 -9.885 2.135 1.00 92.12 88 PHE A CA 1
ATOM 678 C C . PHE A 1 88 ? -21.143 -10.270 3.599 1.00 92.12 88 PHE A C 1
ATOM 680 O O . PHE A 1 88 ? -22.289 -10.379 4.030 1.00 92.12 88 PHE A O 1
ATOM 687 N N . GLY A 1 89 ? -20.076 -10.419 4.386 1.00 90.38 89 GLY A N 1
ATOM 688 C CA . GLY A 1 89 ? -20.162 -10.687 5.819 1.00 90.38 89 GLY A CA 1
ATOM 689 C C . GLY A 1 89 ? -20.902 -9.586 6.577 1.00 90.38 89 GLY A C 1
ATOM 690 O O . GLY A 1 89 ? -21.735 -9.886 7.431 1.00 90.38 89 GLY A O 1
ATOM 691 N N . LEU A 1 90 ? -20.664 -8.320 6.228 1.00 89.06 90 LEU A N 1
ATOM 692 C CA . LEU A 1 90 ? -21.361 -7.165 6.790 1.00 89.06 90 LEU A CA 1
ATOM 693 C C . LEU A 1 90 ? -22.830 -7.121 6.364 1.00 89.06 90 LEU A C 1
ATOM 695 O O . LEU A 1 90 ? -23.686 -6.875 7.210 1.00 89.06 90 LEU A O 1
ATOM 699 N N . LEU A 1 91 ? -23.139 -7.415 5.097 1.00 91.81 91 LEU A N 1
ATOM 700 C CA . LEU A 1 91 ? -24.521 -7.498 4.615 1.00 91.81 91 LEU A CA 1
ATOM 701 C C . LEU A 1 91 ? -25.307 -8.583 5.358 1.00 91.81 91 LEU A C 1
ATOM 703 O O . LEU A 1 91 ? -26.403 -8.314 5.842 1.00 91.81 91 LEU A O 1
ATOM 707 N N . ILE A 1 92 ? -24.733 -9.783 5.502 1.00 92.25 92 ILE A N 1
ATOM 708 C CA . ILE A 1 92 ? -25.356 -10.889 6.244 1.00 92.25 92 ILE A CA 1
ATOM 709 C C . ILE A 1 92 ? -25.509 -10.515 7.720 1.00 92.25 92 ILE A C 1
ATOM 711 O O . ILE A 1 92 ? -26.584 -10.680 8.287 1.00 92.25 92 ILE A O 1
ATOM 715 N N . SER A 1 93 ? -24.464 -9.967 8.342 1.00 90.19 93 SER A N 1
ATOM 716 C CA . SER A 1 93 ? -24.501 -9.555 9.751 1.00 90.19 93 SER A CA 1
ATOM 717 C C . SER A 1 93 ? -25.541 -8.461 10.003 1.00 90.19 93 SER A C 1
ATOM 719 O O . SER A 1 93 ? -26.178 -8.458 11.054 1.00 90.19 93 SER A O 1
ATOM 721 N N . GLY A 1 94 ? -25.771 -7.573 9.032 1.00 92.31 94 GLY A N 1
ATOM 722 C CA . GLY A 1 94 ? -26.777 -6.514 9.110 1.00 92.31 94 GLY A CA 1
ATOM 723 C C . GLY A 1 94 ? -28.213 -7.039 9.168 1.00 92.31 94 GLY A C 1
ATOM 724 O O . GLY A 1 94 ? -29.080 -6.353 9.696 1.00 92.31 94 GLY A O 1
ATOM 725 N N . LEU A 1 95 ? -28.466 -8.268 8.700 1.00 94.38 95 LEU A N 1
ATOM 726 C CA . LEU A 1 95 ? -29.778 -8.916 8.828 1.00 94.38 95 LEU A CA 1
ATOM 727 C C . LEU A 1 95 ? -30.064 -9.389 10.259 1.00 94.38 95 LEU A C 1
ATOM 729 O O . LEU A 1 95 ? -31.224 -9.481 10.653 1.00 94.38 95 LEU A O 1
ATOM 733 N N . PHE A 1 96 ? -29.019 -9.695 11.033 1.00 94.31 96 PHE A N 1
ATOM 734 C CA . PHE A 1 96 ? -29.141 -10.228 12.394 1.00 94.31 96 PHE A CA 1
ATOM 735 C C . PHE A 1 96 ? -28.846 -9.186 13.480 1.00 94.31 96 PHE A C 1
ATOM 737 O O . PHE A 1 96 ? -29.251 -9.366 14.628 1.00 94.31 96 PHE A O 1
ATOM 744 N N . ILE A 1 97 ? -28.142 -8.102 13.141 1.00 90.00 97 ILE A N 1
ATOM 745 C CA . ILE A 1 97 ? -27.730 -7.056 14.078 1.00 90.00 97 ILE A CA 1
ATOM 746 C C . ILE A 1 97 ? -28.422 -5.737 13.690 1.00 90.00 97 ILE A C 1
ATOM 748 O O . ILE A 1 97 ? -27.965 -5.068 12.764 1.00 90.00 97 ILE A O 1
ATOM 752 N N . PRO A 1 98 ? -29.484 -5.325 14.411 1.00 83.00 98 PRO A N 1
ATOM 753 C CA . PRO A 1 98 ? -30.283 -4.144 14.064 1.00 83.00 98 PRO A CA 1
ATOM 754 C C . PRO A 1 98 ? -29.536 -2.804 14.197 1.00 83.00 98 PRO A C 1
ATOM 756 O O . PRO A 1 98 ? -29.979 -1.812 13.629 1.00 83.00 98 PRO A O 1
ATOM 759 N N . ASP A 1 99 ? -28.393 -2.774 14.893 1.00 88.94 99 ASP A N 1
ATOM 760 C CA . ASP A 1 99 ? -27.490 -1.615 14.974 1.00 88.94 99 ASP A CA 1
ATOM 761 C C . ASP A 1 99 ? -26.035 -2.016 14.673 1.00 88.94 99 ASP A C 1
ATOM 763 O O . ASP A 1 99 ? -25.126 -1.951 15.506 1.00 88.94 99 ASP A O 1
ATOM 767 N N . LEU A 1 100 ? -25.821 -2.543 13.466 1.00 86.00 100 LEU A N 1
ATOM 768 C CA . LEU A 1 100 ? -24.497 -2.969 13.016 1.00 86.00 100 LEU A CA 1
ATOM 769 C C . LEU A 1 100 ? -23.531 -1.785 12.864 1.00 86.00 100 LEU A C 1
ATOM 771 O O . LEU A 1 100 ? -22.354 -1.914 13.197 1.00 86.00 100 LEU A O 1
ATOM 775 N N . MET A 1 101 ? -24.022 -0.633 12.398 1.00 81.75 101 MET A N 1
ATOM 776 C CA . MET A 1 101 ? -23.196 0.561 12.202 1.00 81.75 101 MET A CA 1
ATOM 777 C C . MET A 1 101 ? -22.669 1.119 13.530 1.00 81.75 101 MET A C 1
ATOM 779 O O . MET A 1 101 ? -21.481 1.438 13.607 1.00 81.75 101 MET A O 1
ATOM 783 N N . GLY A 1 102 ? -23.498 1.173 14.582 1.00 85.06 102 GLY A N 1
ATOM 784 C CA . GLY A 1 102 ? -23.066 1.599 15.916 1.00 85.06 102 GLY A CA 1
ATOM 785 C C . GLY A 1 102 ? -21.977 0.689 16.488 1.00 85.06 102 GLY A C 1
ATOM 786 O O . GLY A 1 102 ? -20.901 1.156 16.867 1.00 85.06 102 GLY A O 1
ATOM 787 N N . LYS A 1 103 ? -22.193 -0.632 16.435 1.00 83.81 103 LYS A N 1
ATOM 788 C CA . LYS A 1 103 ? -21.214 -1.621 16.918 1.00 83.81 103 LYS A CA 1
ATOM 789 C C . LYS A 1 103 ? -19.918 -1.645 16.108 1.00 83.81 103 LYS A C 1
ATOM 791 O O . LYS A 1 103 ? -18.846 -1.825 16.682 1.00 83.81 103 LYS A O 1
ATOM 796 N N . MET A 1 104 ? -19.982 -1.434 14.792 1.00 80.69 104 MET A N 1
ATOM 797 C CA . MET A 1 104 ? -18.777 -1.287 13.969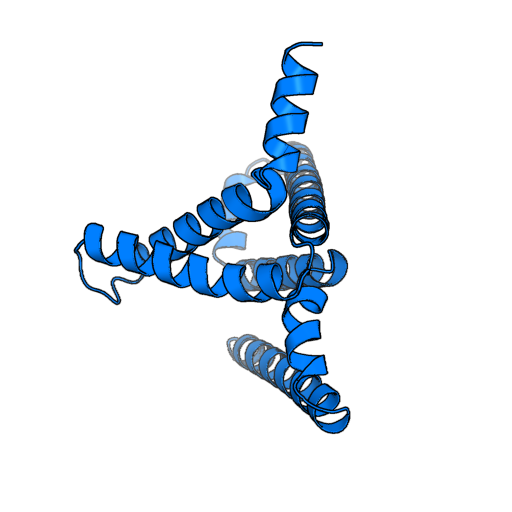 1.00 80.69 104 MET A CA 1
ATOM 798 C C . MET A 1 104 ? -17.961 -0.064 14.379 1.00 80.69 104 MET A C 1
ATOM 800 O O . MET A 1 104 ? -16.741 -0.165 14.445 1.00 80.69 104 MET A O 1
ATOM 804 N N . GLY A 1 105 ? -18.606 1.068 14.675 1.00 81.81 105 GLY A N 1
ATOM 805 C CA . GLY A 1 105 ? -17.922 2.275 15.144 1.00 81.81 105 GLY A CA 1
ATOM 806 C C . GLY A 1 105 ? -17.168 2.047 16.457 1.00 81.81 105 GLY A C 1
ATOM 807 O O . GLY A 1 105 ? -15.994 2.404 16.573 1.00 81.81 105 GLY A O 1
ATOM 808 N N . GLU A 1 106 ? -17.799 1.378 17.421 1.00 84.19 106 GLU A N 1
ATOM 809 C CA . GLU A 1 106 ? -17.160 0.990 18.687 1.00 84.19 106 GLU A CA 1
ATOM 810 C C . GLU A 1 106 ? -15.995 0.010 18.482 1.00 84.19 106 GLU A C 1
ATOM 812 O O . GLU A 1 106 ? -14.940 0.145 19.102 1.00 84.19 106 GLU A O 1
ATOM 817 N N . TRP A 1 107 ? -16.130 -0.956 17.570 1.00 78.00 107 TRP A N 1
ATOM 818 C CA . TRP A 1 107 ? -15.037 -1.878 17.260 1.00 78.00 107 TRP A CA 1
ATOM 819 C C . TRP A 1 107 ? -13.887 -1.184 16.531 1.00 78.00 107 TRP A C 1
ATOM 821 O O . TRP A 1 107 ? -12.734 -1.380 16.905 1.00 78.00 107 TRP A O 1
ATOM 831 N N . MET A 1 108 ? -14.176 -0.336 15.541 1.00 75.62 108 MET A N 1
ATOM 832 C CA . MET A 1 108 ? -13.169 0.391 14.758 1.00 75.62 108 MET A CA 1
ATOM 833 C C . MET A 1 108 ? -12.395 1.425 15.580 1.00 75.62 108 MET A C 1
ATOM 835 O O . MET A 1 108 ? -11.237 1.699 15.269 1.00 75.62 108 MET A O 1
ATOM 839 N N . THR A 1 109 ? -13.005 1.985 16.626 1.00 76.75 109 THR A N 1
ATOM 840 C CA . THR A 1 109 ? -12.327 2.900 17.560 1.00 76.75 109 THR A CA 1
ATOM 841 C C . THR A 1 109 ? -11.439 2.167 18.567 1.00 76.75 109 THR A C 1
ATOM 843 O O . THR A 1 109 ? -10.518 2.764 19.125 1.00 76.75 109 THR A O 1
ATOM 846 N N . GLY A 1 110 ? -11.627 0.857 18.751 1.00 75.38 110 GLY A N 1
ATOM 847 C CA . GLY A 1 110 ? -10.688 0.025 19.488 1.00 75.38 110 GLY A CA 1
ATOM 848 C C . GLY A 1 110 ? -9.362 -0.094 18.733 1.00 75.38 110 GLY A C 1
ATOM 849 O O . GLY A 1 110 ? -9.324 -0.593 17.610 1.00 75.38 110 GLY A O 1
ATOM 850 N N . GLY A 1 111 ? -8.242 0.275 19.368 1.00 70.75 111 GLY A N 1
ATOM 851 C CA . GLY A 1 111 ? -6.895 0.158 18.775 1.00 70.75 111 GLY A CA 1
ATOM 852 C C . GLY A 1 111 ? -6.546 -1.244 18.240 1.00 70.75 111 GLY A C 1
ATOM 853 O O . GLY A 1 111 ? -5.662 -1.390 17.398 1.00 70.75 111 GLY A O 1
ATOM 854 N N . GLY A 1 112 ? -7.293 -2.273 18.658 1.00 78.06 112 GLY A N 1
ATOM 855 C CA . GLY A 1 112 ? -7.207 -3.624 18.110 1.00 78.06 112 GLY A CA 1
ATOM 856 C C . GLY A 1 112 ? -7.594 -3.742 16.631 1.00 78.06 112 GLY A C 1
ATOM 857 O O . GLY A 1 112 ? -6.996 -4.559 15.939 1.00 78.06 112 GLY A O 1
ATOM 858 N N . VAL A 1 113 ? -8.533 -2.943 16.107 1.00 77.56 113 VAL A N 1
ATOM 859 C CA . VAL A 1 113 ? -8.958 -3.055 14.696 1.00 77.56 113 VAL A CA 1
ATOM 860 C C . VAL A 1 113 ? -7.893 -2.532 13.744 1.00 77.56 113 VAL A C 1
ATOM 862 O O . VAL A 1 113 ? -7.582 -3.202 12.761 1.00 77.56 113 VAL A O 1
ATOM 865 N N . VAL A 1 114 ? -7.268 -1.395 14.058 1.00 74.69 114 VAL A N 1
ATOM 866 C CA . VAL A 1 114 ? -6.135 -0.879 13.270 1.00 74.69 114 VAL A CA 1
ATOM 867 C C . VAL A 1 114 ? -5.006 -1.910 13.230 1.00 74.69 114 VAL A C 1
ATOM 869 O O . VAL A 1 114 ? -4.435 -2.162 12.170 1.00 74.69 114 VAL A O 1
ATOM 872 N N . TRP A 1 115 ? -4.730 -2.571 14.356 1.00 74.19 115 TRP A N 1
ATOM 873 C CA . TRP A 1 115 ? -3.719 -3.623 14.422 1.00 74.19 115 TRP A CA 1
ATOM 874 C C . TRP A 1 115 ? -4.082 -4.849 13.579 1.00 74.19 115 TRP A C 1
ATOM 876 O O . TRP A 1 115 ? -3.264 -5.315 12.788 1.00 74.19 115 TRP A O 1
ATOM 886 N N . TRP A 1 116 ? -5.324 -5.332 13.674 1.00 77.62 116 TRP A N 1
ATOM 887 C CA . TRP A 1 116 ? -5.814 -6.424 12.831 1.00 77.62 116 TRP A CA 1
ATOM 888 C C . TRP A 1 116 ? -5.741 -6.088 11.342 1.00 77.62 116 TRP A C 1
ATOM 890 O O . TRP A 1 116 ? -5.358 -6.948 10.553 1.00 77.62 116 TRP A O 1
ATOM 900 N N . MET A 1 117 ? -6.032 -4.843 10.952 1.00 77.19 117 MET A N 1
ATOM 901 C CA . MET A 1 117 ? -5.877 -4.391 9.568 1.00 77.19 117 MET A CA 1
ATOM 902 C C . MET A 1 117 ? -4.415 -4.420 9.116 1.00 77.19 117 MET A C 1
ATOM 904 O O . MET A 1 117 ? -4.137 -4.891 8.016 1.00 77.19 117 MET A O 1
ATOM 908 N N . ILE A 1 118 ? -3.476 -3.969 9.955 1.00 78.62 118 ILE A N 1
ATOM 909 C CA . ILE A 1 118 ? -2.038 -4.020 9.648 1.00 78.62 118 ILE A CA 1
ATOM 910 C C . ILE A 1 118 ? -1.580 -5.472 9.480 1.00 78.62 118 ILE A C 1
ATOM 912 O O . ILE A 1 118 ? -0.939 -5.796 8.483 1.00 78.62 118 ILE A O 1
ATOM 916 N N . VAL A 1 119 ? -1.945 -6.356 10.413 1.00 79.94 119 VAL A N 1
ATOM 917 C CA . VAL A 1 119 ? -1.604 -7.786 10.356 1.00 79.94 119 VAL A CA 1
ATOM 918 C C . VAL A 1 119 ? -2.183 -8.433 9.100 1.00 79.94 119 VAL A C 1
ATOM 920 O O . VAL A 1 119 ? -1.481 -9.158 8.401 1.00 79.94 119 VAL A O 1
ATOM 923 N N . LEU A 1 120 ? -3.440 -8.139 8.772 1.00 78.50 120 LEU A N 1
ATOM 924 C CA . LEU A 1 120 ? -4.113 -8.680 7.596 1.00 78.50 120 LEU A CA 1
ATOM 925 C C . LEU A 1 120 ? -3.448 -8.203 6.298 1.00 78.50 120 LEU A C 1
ATOM 927 O O . LEU A 1 120 ? -3.153 -9.025 5.435 1.00 78.50 120 LEU A O 1
ATOM 931 N N . VAL A 1 121 ? -3.128 -6.910 6.179 1.00 79.50 121 VAL A N 1
ATOM 932 C CA . VAL A 1 121 ? -2.376 -6.376 5.030 1.00 79.50 121 VAL A CA 1
ATOM 933 C C . VAL A 1 121 ? -0.997 -7.025 4.925 1.00 79.50 121 VAL A C 1
ATOM 935 O O . VAL A 1 121 ? -0.563 -7.346 3.821 1.00 79.50 121 VAL A O 1
ATOM 938 N N . LEU A 1 122 ? -0.323 -7.267 6.051 1.00 78.12 122 LEU A N 1
ATOM 939 C CA . LEU A 1 122 ? 0.995 -7.897 6.076 1.00 78.12 122 LEU A CA 1
ATOM 940 C C . LEU A 1 122 ? 0.926 -9.365 5.629 1.00 78.12 122 LEU A C 1
ATOM 942 O O . LEU A 1 122 ? 1.729 -9.780 4.799 1.00 78.12 122 LEU A O 1
ATOM 946 N N . ILE A 1 123 ? -0.074 -10.127 6.084 1.00 74.12 123 ILE A N 1
ATOM 947 C CA . ILE A 1 123 ? -0.314 -11.506 5.630 1.00 74.12 123 ILE A CA 1
ATOM 948 C C . ILE A 1 123 ? -0.562 -11.539 4.118 1.00 74.12 123 ILE A C 1
ATOM 950 O O . ILE A 1 123 ? 0.061 -12.337 3.421 1.00 74.12 123 ILE A O 1
ATOM 954 N N . ILE A 1 124 ? -1.410 -10.649 3.596 1.00 75.81 124 ILE A N 1
ATOM 955 C CA . ILE A 1 124 ? -1.676 -10.537 2.152 1.00 75.81 124 ILE A CA 1
ATOM 956 C C . ILE A 1 124 ? -0.398 -10.160 1.397 1.00 75.81 124 ILE A C 1
ATOM 958 O O . ILE A 1 124 ? -0.080 -10.734 0.358 1.00 75.81 124 ILE A O 1
ATOM 962 N N . ALA A 1 125 ? 0.384 -9.210 1.908 1.00 75.00 125 ALA A N 1
ATOM 963 C CA . ALA A 1 125 ? 1.650 -8.819 1.294 1.00 75.00 125 ALA A CA 1
ATOM 964 C C . ALA A 1 125 ? 2.655 -9.987 1.245 1.00 75.00 125 ALA A C 1
ATOM 966 O O . ALA A 1 125 ? 3.406 -10.119 0.275 1.00 75.00 125 ALA A O 1
ATOM 967 N N . MET A 1 126 ? 2.646 -10.864 2.254 1.00 74.38 126 MET A N 1
ATOM 968 C CA . MET A 1 126 ? 3.466 -12.076 2.279 1.00 74.38 126 MET A CA 1
ATOM 969 C C . MET A 1 126 ? 2.970 -13.134 1.286 1.00 74.38 126 MET A C 1
ATOM 971 O O . MET A 1 126 ? 3.773 -13.665 0.519 1.00 74.38 126 MET A O 1
ATOM 975 N N . THR A 1 127 ? 1.667 -13.428 1.249 1.00 73.75 127 THR A N 1
ATOM 976 C CA . THR A 1 127 ? 1.097 -14.470 0.373 1.00 73.75 127 THR A CA 1
ATOM 977 C C . THR A 1 127 ? 1.025 -14.054 -1.096 1.00 73.75 127 THR A C 1
ATOM 979 O O . THR A 1 127 ? 1.090 -14.905 -1.979 1.00 73.75 127 THR A O 1
ATOM 982 N N . SER A 1 128 ? 0.929 -12.757 -1.389 1.00 71.94 128 SER A N 1
ATOM 983 C CA . SER A 1 128 ? 0.967 -12.216 -2.758 1.00 71.94 128 SER A CA 1
ATOM 984 C C . SER A 1 128 ? 2.357 -12.250 -3.403 1.00 71.94 128 SER A C 1
ATOM 986 O O . SER A 1 128 ? 2.476 -12.020 -4.606 1.00 71.94 128 SER A O 1
ATOM 988 N N . GLY A 1 129 ? 3.413 -12.541 -2.633 1.00 70.31 129 GLY A N 1
ATOM 989 C CA . GLY A 1 129 ? 4.801 -12.505 -3.103 1.00 70.31 129 GLY A CA 1
ATOM 990 C C . GLY A 1 129 ? 5.409 -11.098 -3.147 1.00 70.31 129 GLY A C 1
ATOM 991 O O . GLY A 1 129 ? 6.583 -10.952 -3.484 1.00 70.31 129 GLY A O 1
ATOM 992 N N . LEU A 1 130 ? 4.645 -10.068 -2.766 1.00 75.56 130 LEU A N 1
ATOM 993 C CA . LEU A 1 130 ? 5.069 -8.665 -2.779 1.00 75.56 130 LEU A CA 1
ATOM 994 C C . LEU A 1 130 ? 6.186 -8.414 -1.752 1.00 75.56 130 LEU A C 1
ATOM 996 O O . LEU A 1 130 ? 7.165 -7.729 -2.039 1.00 75.56 130 LEU A O 1
ATOM 1000 N N . PHE A 1 131 ? 6.099 -9.069 -0.591 1.00 70.50 131 PHE A N 1
ATOM 1001 C CA . PHE A 1 131 ? 7.141 -9.057 0.439 1.00 70.50 131 PHE A CA 1
ATOM 1002 C C . PHE A 1 131 ? 8.470 -9.653 -0.052 1.00 70.50 131 PHE A C 1
ATOM 1004 O O . PHE A 1 131 ? 9.531 -9.049 0.109 1.00 70.50 131 PHE A O 1
ATOM 1011 N N . PHE A 1 132 ? 8.416 -10.819 -0.703 1.00 67.44 132 PHE A N 1
ATOM 1012 C CA . PHE A 1 132 ? 9.609 -11.479 -1.235 1.00 67.44 132 PHE A CA 1
ATOM 1013 C C . PHE A 1 132 ? 10.248 -10.675 -2.361 1.00 67.44 132 PHE A C 1
ATOM 1015 O O . PHE A 1 132 ? 11.466 -10.656 -2.469 1.00 67.44 132 PHE A O 1
ATOM 1022 N N . MET A 1 133 ? 9.457 -9.953 -3.151 1.00 69.19 133 MET A N 1
ATOM 1023 C CA . MET A 1 133 ? 9.975 -9.104 -4.214 1.00 69.19 133 MET A CA 1
ATOM 1024 C C . MET A 1 133 ? 10.786 -7.908 -3.700 1.00 69.19 133 MET A C 1
ATOM 1026 O O . MET A 1 133 ? 11.804 -7.568 -4.294 1.00 69.19 133 MET A O 1
ATOM 1030 N N . ILE A 1 134 ? 10.359 -7.282 -2.601 1.00 68.38 134 ILE A N 1
ATOM 1031 C CA . ILE A 1 134 ? 11.087 -6.160 -1.986 1.00 68.38 134 ILE A CA 1
ATOM 1032 C C . ILE A 1 134 ? 12.387 -6.659 -1.340 1.00 68.38 134 ILE A C 1
ATOM 1034 O O . ILE A 1 134 ? 13.417 -5.992 -1.400 1.00 68.38 134 ILE A O 1
ATOM 1038 N N . ILE A 1 135 ? 12.354 -7.852 -0.741 1.00 65.88 135 ILE A N 1
ATOM 1039 C CA . ILE A 1 135 ? 13.482 -8.395 0.020 1.00 65.88 135 ILE A CA 1
ATOM 1040 C C . ILE A 1 135 ? 14.480 -9.139 -0.866 1.00 65.88 135 ILE A C 1
ATOM 1042 O O . ILE A 1 135 ? 15.666 -9.093 -0.570 1.00 65.88 135 ILE A O 1
ATOM 1046 N N . SER A 1 136 ? 14.058 -9.791 -1.952 1.00 66.38 136 SER A N 1
ATOM 1047 C CA . SER A 1 136 ? 14.941 -10.590 -2.817 1.00 66.38 136 SER A CA 1
ATOM 1048 C C . SER A 1 136 ? 16.171 -9.817 -3.322 1.00 66.38 136 SER A C 1
ATOM 1050 O O . SER A 1 136 ? 17.277 -10.298 -3.070 1.00 66.38 136 SER A O 1
ATOM 1052 N N . PRO A 1 137 ? 16.053 -8.611 -3.920 1.00 62.19 137 PRO A N 1
ATOM 1053 C CA . PRO A 1 137 ? 17.223 -7.847 -4.371 1.00 62.19 137 PRO A CA 1
ATOM 1054 C C . PRO A 1 137 ? 18.114 -7.350 -3.215 1.00 62.19 137 PRO A C 1
ATOM 1056 O O . PRO A 1 137 ? 19.334 -7.245 -3.357 1.00 62.19 137 PRO A O 1
ATOM 1059 N N . ILE A 1 138 ? 17.543 -7.110 -2.029 1.00 59.69 138 ILE A N 1
ATOM 1060 C CA . ILE A 1 138 ? 18.319 -6.789 -0.819 1.00 59.69 138 ILE A CA 1
ATOM 1061 C C . ILE A 1 138 ? 19.029 -8.051 -0.295 1.00 59.69 138 ILE A C 1
ATOM 1063 O O . ILE A 1 138 ? 20.162 -8.006 0.161 1.00 59.69 138 ILE A O 1
ATOM 1067 N N . SER A 1 139 ? 18.397 -9.215 -0.415 1.00 54.75 139 SER A N 1
ATOM 1068 C CA . SER A 1 139 ? 18.953 -10.497 0.008 1.00 54.75 139 SER A CA 1
ATOM 1069 C C . SER A 1 139 ? 20.076 -10.978 -0.915 1.00 54.75 139 SER A C 1
ATOM 1071 O O . SER A 1 139 ? 20.955 -11.703 -0.477 1.00 54.75 139 SER A O 1
ATOM 1073 N N . GLU A 1 140 ? 20.064 -10.612 -2.195 1.00 58.91 140 GLU A N 1
ATOM 1074 C CA . GLU A 1 140 ? 21.129 -10.970 -3.139 1.00 58.91 140 GLU A CA 1
ATOM 1075 C C . GLU A 1 140 ? 22.352 -10.057 -3.015 1.00 58.91 140 GLU A C 1
ATOM 1077 O O . GLU A 1 140 ? 23.478 -10.523 -3.173 1.00 58.91 140 GLU A O 1
ATOM 1082 N N . SER A 1 141 ? 22.148 -8.785 -2.659 1.00 55.81 141 SER A N 1
ATOM 1083 C CA . SER A 1 141 ? 23.236 -7.834 -2.379 1.00 55.81 141 SER A CA 1
ATOM 1084 C C . SER A 1 141 ? 23.891 -8.047 -1.012 1.00 55.81 141 SER A C 1
ATOM 1086 O O . SER A 1 141 ? 25.047 -7.676 -0.808 1.00 55.81 141 SER A O 1
ATOM 1088 N N . VAL A 1 142 ? 23.188 -8.690 -0.081 1.00 51.81 142 VAL A N 1
ATOM 1089 C CA . VAL A 1 142 ? 23.699 -9.044 1.239 1.00 51.81 142 VAL A CA 1
ATOM 1090 C C . VAL A 1 142 ? 23.948 -10.556 1.257 1.00 51.81 142 VAL A C 1
ATOM 1092 O O . VAL A 1 142 ? 23.003 -11.331 1.343 1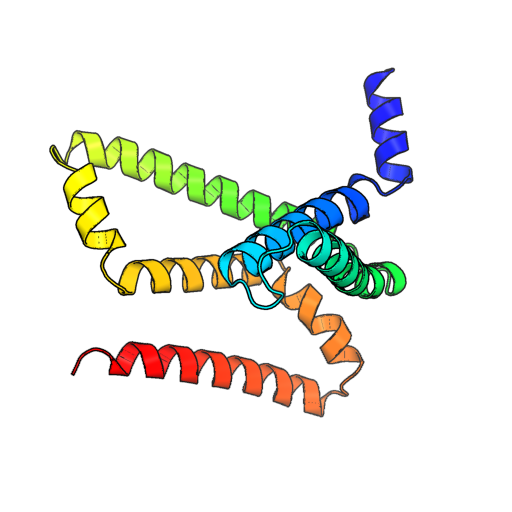.00 51.81 142 VAL A O 1
ATOM 1095 N N . GLY A 1 143 ? 25.212 -10.993 1.156 1.00 56.31 143 GLY A N 1
ATOM 1096 C CA . GLY A 1 143 ? 25.599 -12.419 1.114 1.00 56.31 143 GLY A CA 1
ATOM 1097 C C . GLY A 1 143 ? 24.916 -13.298 2.182 1.00 56.31 143 GLY A C 1
ATOM 1098 O O . GLY A 1 143 ? 24.348 -12.784 3.141 1.00 56.31 143 GLY A O 1
ATOM 1099 N N . SER A 1 144 ? 24.961 -14.634 2.051 1.00 54.28 144 SER A N 1
ATOM 1100 C CA . SER A 1 144 ? 24.058 -15.564 2.777 1.00 54.28 144 SER A CA 1
ATOM 1101 C C . SER A 1 144 ? 23.905 -15.324 4.292 1.00 54.28 144 SER A C 1
ATOM 1103 O O . SER A 1 144 ? 22.819 -15.543 4.828 1.00 54.28 144 SER A O 1
ATOM 1105 N N . GLY A 1 145 ? 24.936 -14.802 4.966 1.00 51.50 145 GLY A N 1
ATOM 1106 C CA . GLY A 1 145 ? 24.882 -14.394 6.372 1.00 51.50 145 GLY A CA 1
ATOM 1107 C C . GLY A 1 145 ? 23.931 -13.228 6.668 1.00 51.50 145 GLY A C 1
ATOM 1108 O O . GLY A 1 145 ? 23.222 -13.263 7.669 1.00 51.50 145 GLY A O 1
ATOM 1109 N N . GLY A 1 146 ? 23.834 -12.216 5.806 1.00 52.41 146 GLY A N 1
ATOM 1110 C CA . GLY A 1 146 ? 22.945 -11.083 6.059 1.00 52.41 146 GLY A CA 1
ATOM 1111 C C . GLY A 1 146 ? 21.509 -11.274 5.559 1.00 52.41 146 GLY A C 1
ATOM 1112 O O . GLY A 1 146 ? 20.626 -10.548 6.010 1.00 52.41 146 GLY A O 1
ATOM 1113 N N . LYS A 1 147 ? 21.229 -12.328 4.773 1.00 50.78 147 LYS A N 1
ATOM 1114 C CA . LYS A 1 147 ? 19.853 -12.827 4.572 1.00 50.78 147 LYS A CA 1
ATOM 1115 C C . LYS A 1 147 ? 19.206 -13.212 5.905 1.00 50.78 147 LYS A C 1
ATOM 1117 O O . LYS A 1 147 ? 18.067 -12.844 6.178 1.00 50.78 147 LYS A O 1
ATOM 1122 N N . VAL A 1 148 ? 19.961 -13.910 6.754 1.00 54.19 148 VAL A N 1
ATOM 1123 C CA . VAL A 1 148 ? 19.516 -14.323 8.092 1.00 54.19 148 VAL A CA 1
ATOM 1124 C C . VAL A 1 148 ? 19.379 -13.105 9.009 1.00 54.19 148 VAL A C 1
ATOM 1126 O O . VAL A 1 148 ? 18.368 -12.974 9.688 1.00 54.19 148 VAL A O 1
ATOM 1129 N N . VAL A 1 149 ? 20.325 -12.161 8.962 1.00 55.41 149 VAL A N 1
ATOM 1130 C CA . VAL A 1 149 ? 20.273 -10.927 9.771 1.00 55.41 149 VAL A CA 1
ATOM 1131 C C . VAL A 1 149 ? 19.084 -10.037 9.401 1.00 55.41 149 VAL A C 1
ATOM 1133 O O . VAL A 1 149 ? 18.442 -9.503 10.296 1.00 55.41 149 VAL A O 1
ATOM 1136 N N . LEU A 1 150 ? 18.740 -9.903 8.117 1.00 60.16 150 LEU A N 1
ATOM 1137 C CA . LEU A 1 150 ? 17.613 -9.076 7.673 1.00 60.16 150 LEU A CA 1
ATOM 1138 C C . LEU A 1 150 ? 16.262 -9.691 8.058 1.00 60.16 150 LEU A C 1
ATOM 1140 O O . LEU A 1 150 ? 15.374 -8.980 8.526 1.00 60.16 150 LEU A O 1
ATOM 1144 N N . VAL A 1 151 ? 16.113 -11.012 7.920 1.00 61.06 151 VAL A N 1
ATOM 1145 C CA . VAL A 1 151 ? 14.908 -11.728 8.371 1.00 61.06 151 VAL A CA 1
ATOM 1146 C C . VAL A 1 151 ? 14.771 -11.655 9.892 1.00 61.06 151 VAL A C 1
ATOM 1148 O O . VAL A 1 151 ? 13.683 -11.378 10.391 1.00 61.06 151 VAL A O 1
ATOM 1151 N N . ILE A 1 152 ? 15.872 -11.827 10.630 1.00 63.09 152 ILE A N 1
ATOM 1152 C CA . ILE A 1 152 ? 15.900 -11.653 12.087 1.00 63.09 152 ILE A CA 1
ATOM 1153 C C . ILE A 1 152 ? 15.559 -10.207 12.462 1.00 63.09 152 ILE A C 1
ATOM 1155 O O . ILE A 1 152 ? 14.758 -9.998 13.363 1.00 63.09 152 ILE A O 1
ATOM 1159 N N . PHE A 1 153 ? 16.084 -9.205 11.754 1.00 69.81 153 PHE A N 1
ATOM 1160 C CA . PHE A 1 153 ? 15.780 -7.796 12.004 1.00 69.81 153 PHE A CA 1
ATOM 1161 C C . PHE A 1 153 ? 14.303 -7.470 11.761 1.00 69.81 153 PHE A C 1
ATOM 1163 O O . PHE A 1 153 ? 13.685 -6.814 12.593 1.00 69.81 153 PHE A O 1
ATOM 1170 N N . LEU A 1 154 ? 13.705 -7.967 10.674 1.00 69.25 154 LEU A N 1
ATOM 1171 C CA . LEU A 1 154 ? 12.274 -7.796 10.399 1.00 69.25 154 LEU A CA 1
ATOM 1172 C C . LEU A 1 154 ? 11.395 -8.524 11.420 1.00 69.25 154 LEU A C 1
ATOM 1174 O O . LEU A 1 154 ? 10.380 -7.974 11.838 1.00 69.25 154 LEU A O 1
ATOM 1178 N N . LEU A 1 155 ? 11.792 -9.719 11.863 1.00 64.81 155 LEU A N 1
ATOM 1179 C CA . LEU A 1 155 ? 11.107 -10.440 12.939 1.00 64.81 155 LEU A CA 1
ATOM 1180 C C . LEU A 1 155 ? 11.224 -9.712 14.279 1.00 64.81 155 LEU A C 1
ATOM 1182 O O . LEU A 1 155 ? 10.244 -9.634 15.011 1.00 64.81 155 LEU A O 1
ATOM 1186 N N . ILE A 1 156 ? 12.389 -9.143 14.593 1.00 69.25 156 ILE A N 1
ATOM 1187 C CA . ILE A 1 156 ? 12.603 -8.336 15.797 1.00 69.25 156 ILE A CA 1
ATOM 1188 C C . ILE A 1 156 ? 11.783 -7.049 15.722 1.00 69.25 156 ILE A C 1
ATOM 1190 O O . ILE A 1 156 ? 11.110 -6.715 16.688 1.00 69.25 156 ILE A O 1
ATOM 1194 N N . LEU A 1 157 ? 11.764 -6.357 14.580 1.00 73.00 157 LEU A N 1
ATOM 1195 C CA . LEU A 1 157 ? 10.932 -5.172 14.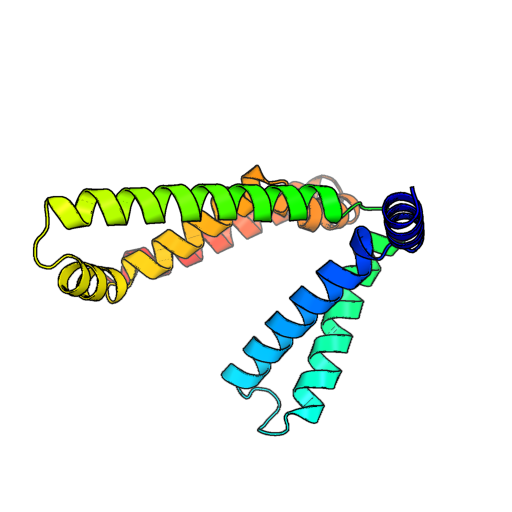369 1.00 73.00 157 LEU A CA 1
ATOM 1196 C C . LEU A 1 157 ? 9.448 -5.520 14.538 1.00 73.00 157 LEU A C 1
ATOM 1198 O O . LEU A 1 157 ? 8.727 -4.822 15.243 1.00 73.00 157 LEU A O 1
ATOM 1202 N N . PHE A 1 158 ? 9.007 -6.637 13.958 1.00 73.44 158 PHE A N 1
ATOM 1203 C CA . PHE A 1 158 ? 7.652 -7.149 14.116 1.00 73.44 158 PHE A CA 1
ATOM 1204 C C . PHE A 1 158 ? 7.331 -7.494 15.578 1.00 73.44 158 PHE A C 1
ATOM 1206 O O . PHE A 1 158 ? 6.271 -7.115 16.067 1.00 73.44 158 PHE A O 1
ATOM 1213 N N . MET A 1 159 ? 8.248 -8.142 16.307 1.00 67.12 159 MET A N 1
ATOM 1214 C CA . MET A 1 159 ? 8.079 -8.457 17.730 1.00 67.12 159 MET A CA 1
ATOM 1215 C C . MET A 1 159 ? 8.086 -7.214 18.620 1.00 67.12 159 MET A C 1
ATOM 1217 O O . MET A 1 159 ? 7.300 -7.151 19.555 1.00 67.12 159 MET A O 1
ATOM 1221 N N . ILE A 1 160 ? 8.923 -6.214 18.337 1.00 73.38 160 ILE A N 1
ATOM 1222 C CA . ILE A 1 160 ? 8.948 -4.941 19.070 1.00 73.38 160 ILE A CA 1
ATOM 1223 C C . ILE A 1 160 ? 7.639 -4.188 18.836 1.00 73.38 160 ILE A C 1
ATOM 1225 O O . ILE A 1 160 ? 7.027 -3.717 19.791 1.00 73.38 160 ILE A O 1
ATOM 1229 N N . LEU A 1 161 ? 7.163 -4.131 17.590 1.00 64.00 161 LEU A N 1
ATOM 1230 C CA . LEU A 1 161 ? 5.867 -3.539 17.266 1.00 64.00 161 LEU A CA 1
ATOM 1231 C C . LEU A 1 161 ? 4.717 -4.308 17.939 1.00 64.00 161 LEU A C 1
ATOM 1233 O O . LEU A 1 161 ? 3.814 -3.686 18.488 1.00 64.00 161 LEU A O 1
ATOM 1237 N N . ALA A 1 162 ? 4.773 -5.642 17.980 1.00 60.31 162 ALA A N 1
ATOM 1238 C CA . ALA A 1 162 ? 3.788 -6.466 18.680 1.00 60.31 162 ALA A CA 1
ATOM 1239 C C . ALA A 1 162 ? 3.839 -6.293 20.212 1.00 60.31 162 ALA A C 1
ATOM 1241 O O . ALA A 1 162 ? 2.794 -6.246 20.859 1.00 60.31 162 ALA A O 1
ATOM 1242 N N . ALA A 1 163 ? 5.029 -6.155 20.802 1.00 62.25 163 ALA A N 1
ATOM 1243 C CA . ALA A 1 163 ? 5.229 -5.978 22.240 1.00 62.25 163 ALA A CA 1
ATOM 1244 C C . ALA A 1 163 ? 4.812 -4.581 22.723 1.00 62.25 163 ALA A C 1
ATOM 1246 O O . ALA A 1 163 ? 4.174 -4.461 23.768 1.00 62.25 163 ALA A O 1
ATOM 1247 N N . LEU A 1 164 ? 5.090 -3.533 21.941 1.00 60.03 164 LEU A N 1
ATOM 1248 C CA . LEU A 1 164 ? 4.614 -2.172 22.215 1.00 60.03 164 LEU A CA 1
ATOM 1249 C C . LEU A 1 164 ? 3.079 -2.083 22.204 1.00 60.03 164 LEU A C 1
ATOM 1251 O O . LEU A 1 164 ? 2.505 -1.261 22.911 1.00 60.03 164 LEU A O 1
ATOM 1255 N N . VAL A 1 165 ? 2.408 -2.959 21.453 1.00 52.38 165 VAL A N 1
ATOM 1256 C CA . VAL A 1 165 ? 0.941 -3.042 21.384 1.00 52.38 165 VAL A CA 1
ATOM 1257 C C . VAL A 1 165 ? 0.360 -3.952 22.475 1.00 52.38 165 VAL A C 1
ATOM 1259 O O . VAL A 1 165 ? -0.695 -3.644 23.028 1.00 52.38 165 VAL A O 1
ATOM 1262 N N . GLY A 1 166 ? 1.055 -5.031 22.847 1.00 50.38 166 GLY A N 1
ATOM 1263 C CA . GLY A 1 166 ? 0.681 -5.883 23.984 1.00 50.38 166 GLY A CA 1
ATOM 1264 C C . GLY A 1 166 ? 0.825 -5.189 25.345 1.00 50.38 166 GLY A C 1
ATOM 1265 O O . GLY A 1 166 ? 0.063 -5.483 26.261 1.00 50.38 166 GLY A O 1
ATOM 1266 N N . GLY A 1 167 ? 1.752 -4.232 25.463 1.00 44.25 167 GLY A N 1
ATOM 1267 C CA . GLY A 1 167 ? 1.993 -3.446 26.678 1.00 44.25 167 GLY A CA 1
ATOM 1268 C C . GLY A 1 167 ? 1.043 -2.262 26.900 1.00 44.25 167 GLY A C 1
ATOM 1269 O O . GLY A 1 167 ? 1.105 -1.638 27.951 1.00 44.25 167 GLY A O 1
ATOM 1270 N N . GLY A 1 168 ? 0.150 -1.952 25.951 1.00 42.50 168 GLY A N 1
ATOM 1271 C CA . GLY A 1 168 ? -0.838 -0.865 26.071 1.00 42.50 168 GLY A CA 1
ATOM 1272 C C . GLY A 1 168 ? -2.109 -1.232 26.848 1.00 42.50 168 GLY A C 1
ATOM 1273 O O . GLY A 1 168 ? -3.065 -0.460 26.863 1.00 42.50 168 GLY A O 1
ATOM 1274 N N . LYS A 1 169 ? -2.147 -2.425 27.452 1.00 43.69 169 LYS A N 1
ATOM 1275 C CA . LYS A 1 169 ? -3.207 -2.874 28.362 1.00 43.69 169 LYS A CA 1
ATOM 1276 C C . LYS A 1 169 ? -2.592 -3.319 29.691 1.00 43.69 169 LYS A C 1
ATOM 1278 O O . LYS A 1 169 ? -2.542 -4.512 29.978 1.00 43.69 169 LYS A O 1
ATOM 1283 N N . ALA A 1 170 ? -2.120 -2.355 30.473 1.00 38.28 170 ALA A N 1
ATOM 1284 C CA . ALA A 1 170 ? -1.912 -2.478 31.912 1.00 38.28 170 ALA A CA 1
ATOM 1285 C C . ALA A 1 170 ? -2.361 -1.173 32.573 1.00 38.28 170 ALA A C 1
ATOM 1287 O O . ALA A 1 170 ? -1.988 -0.104 32.039 1.00 38.28 170 ALA A O 1
#

pLDDT: mean 78.59, std 12.8, range [38.28, 94.69]

Foldseek 3Di:
DVVVVVVVVCVVVCCLQQVVQLVVQLVVQLVVCCVVCPVHNDSVVSNVVSSVVSCVVRVVCVVVVHRPNQLVVQLVVVVVVVVVVVVVVLVVVCVVDVPSVVVVVVVCPPPVVVVVVVVVSVVSCVVSCVVVSVCVVVDVVPPPVVVVVVVVVVVVVVVVVVVVVVVPPD

Sequence (170 aa):
MVFEEAISALVELGFYKFFLPFIIISAIIFALLRRTQILGESPLISGIVSISIAFFIFALPVLGGLDLVKPLSSFFGQISVIILIITFGLLISGLFIPDLMGKMGEWMTGGGVVWWMIVLVLIIAMTSGLFFMIISPISESVGSGGKVVLVIFLLILFMILAALVGGGKA

Secondary structure (DSSP, 8-state):
-HHHHHHHHHHHTTIIIIIHHHHHHHHHHHHHHHHHTTT-S-HHHHHHHHHHHHHHHHHHHHHTT--SHHHHHHHHHHHHHHHHHHHHHHHHHHHH-TTHHHHHHHHHHSHHHHHHHHHHHHHHHHHTTHHHHHHHHHHHHS-HHHHHHHHHHHHHHHHHHHHHHHTT--